Protein 4E2U (pdb70)

Structure (mmCIF, N/CA/C/O backbone):
data_4E2U
#
_entry.id   4E2U
#
_cell.length_a   46.930
_cell.length_b   63.649
_cell.length_c   66.552
_cell.angle_alpha   90.00
_cell.angle_beta   90.00
_cell.angle_gamma   90.00
#
_symmetry.space_group_name_H-M   'P 21 21 21'
#
loop_
_entity.id
_entity.type
_entity.pdbx_description
1 polymer 'Pho radA intein'
2 water water
#
loop_
_atom_site.group_PDB
_atom_site.id
_atom_site.type_symbol
_atom_site.label_atom_id
_atom_site.label_alt_id
_atom_site.label_comp_id
_atom_site.label_asym_id
_atom_site.label_entity_id
_atom_site.label_seq_id
_atom_site.pdbx_PDB_ins_code
_atom_site.Cartn_x
_atom_site.Cartn_y
_atom_site.Cartn_z
_atom_site.occupancy
_atom_site.B_iso_or_equiv
_atom_site.auth_seq_id
_atom_site.auth_comp_id
_atom_site.auth_asym_id
_atom_site.auth_atom_id
_atom_site.pdbx_PDB_model_num
ATOM 1 N N . SER A 1 1 ? 17.605 -0.581 3.798 1.00 38.32 -4 SER A N 1
ATOM 2 C CA . SER A 1 1 ? 16.826 0.627 4.056 1.00 33.21 -4 SER A CA 1
ATOM 3 C C . SER A 1 1 ? 15.676 0.746 3.053 1.00 28.18 -4 SER A C 1
ATOM 4 O O . SER A 1 1 ? 15.677 0.102 2.002 1.00 28.35 -4 SER A O 1
ATOM 7 N N . GLN A 1 2 ? 14.679 1.552 3.396 1.00 23.00 -3 GLN A N 1
ATOM 8 C CA . GLN A 1 2 ? 13.515 1.728 2.539 1.00 22.66 -3 GLN A CA 1
ATOM 9 C C . GLN A 1 2 ? 13.158 3.191 2.516 1.00 17.08 -3 GLN A C 1
ATOM 10 O O . GLN A 1 2 ? 13.414 3.903 3.489 1.00 18.62 -3 GLN A O 1
ATOM 16 N N . HIS A 1 3 ? 12.591 3.642 1.399 1.00 13.85 -2 HIS A N 1
ATOM 17 C CA . HIS A 1 3 ? 12.126 5.020 1.304 1.00 13.01 -2 HIS A CA 1
ATOM 18 C C . HIS A 1 3 ? 10.604 5.128 1.210 1.00 13.63 -2 HIS A C 1
ATOM 19 O O . HIS A 1 3 ? 10.061 6.230 1.069 1.00 16.49 -2 HIS A O 1
ATOM 26 N N . MET A 1 4 ? 9.923 3.999 1.282 1.00 17.33 -1 MET A N 1
ATOM 27 C CA . MET A 1 4 ? 8.463 4.005 1.260 1.00 15.88 -1 MET A CA 1
ATOM 28 C C . MET A 1 4 ? 7.908 3.438 2.572 1.00 14.28 -1 MET A C 1
ATOM 29 O O . MET A 1 4 ? 8.511 2.550 3.207 1.00 15.86 -1 MET A O 1
ATOM 34 N N . ALA A 1 5 ? 6.771 3.996 2.993 1.00 11.31 1 ALA A N 1
ATOM 35 C CA . ALA A 1 5 ? 6.207 3.637 4.275 1.00 10.26 1 ALA A CA 1
ATOM 36 C C . ALA A 1 5 ? 4.701 3.494 4.335 1.00 11.13 1 ALA A C 1
ATOM 37 O O . ALA A 1 5 ? 4.240 2.630 5.064 1.00 11.52 1 ALA A O 1
ATOM 39 N N . PHE A 1 6 ? 3.948 4.310 3.592 1.00 9.37 2 PHE A N 1
ATOM 40 C CA . PHE A 1 6 ? 2.496 4.489 3.830 1.00 7.70 2 PHE A CA 1
ATOM 41 C C . PHE A 1 6 ? 1.622 3.939 2.732 1.00 8.26 2 PHE A C 1
ATOM 42 O O . PHE A 1 6 ? 1.927 4.104 1.545 1.00 10.13 2 PHE A O 1
ATOM 50 N N . ALA A 1 7 ? 0.494 3.343 3.117 1.00 8.55 3 ALA A N 1
ATOM 51 C CA . ALA A 1 7 ? -0.483 2.888 2.116 1.00 8.52 3 ALA A CA 1
ATOM 52 C C . ALA A 1 7 ? -0.988 4.089 1.324 1.00 9.80 3 ALA A C 1
ATOM 53 O O . ALA A 1 7 ? -0.956 5.222 1.805 1.00 9.78 3 ALA A O 1
ATOM 55 N N . ARG A 1 8 ? -1.458 3.808 0.116 1.00 9.51 4 ARG A N 1
ATOM 56 C CA . ARG A 1 8 ? -1.815 4.841 -0.858 1.00 10.75 4 ARG A CA 1
ATOM 57 C C . ARG A 1 8 ? -2.960 5.724 -0.385 1.00 9.62 4 ARG A C 1
ATOM 58 O O . ARG A 1 8 ? -3.068 6.886 -0.853 1.00 10.94 4 ARG A O 1
ATOM 66 N N . ASP A 1 9 ? -3.805 5.228 0.521 1.00 10.16 5 ASP A N 1
ATOM 67 C CA . ASP A 1 9 ? -4.926 6.027 1.042 1.00 12.88 5 ASP A CA 1
ATOM 68 C C . ASP A 1 9 ? -4.621 6.806 2.323 1.00 16.50 5 ASP A C 1
ATOM 69 O O . ASP A 1 9 ? -5.542 7.285 2.991 1.00 15.94 5 ASP A O 1
ATOM 74 N N . THR A 1 10 ? -3.344 6.901 2.686 1.00 11.09 6 THR A N 1
ATOM 75 C CA . THR A 1 10 ? -2.968 7.722 3.843 1.00 9.27 6 THR A CA 1
ATOM 76 C C . THR A 1 10 ? -3.186 9.211 3.532 1.00 9.18 6 THR A C 1
ATOM 77 O O . THR A 1 10 ? -2.616 9.717 2.580 1.00 11.23 6 THR A O 1
ATOM 81 N N . GLU A 1 11 ? -4.013 9.884 4.335 1.00 9.14 7 GLU A N 1
ATOM 82 C CA . GLU A 1 11 ? -4.298 11.303 4.091 1.00 9.61 7 GLU A CA 1
ATOM 83 C C . GLU A 1 11 ? -3.154 12.168 4.577 1.00 15.02 7 GLU A C 1
ATOM 84 O O . GLU A 1 11 ? -2.557 11.923 5.635 1.00 13.56 7 GLU A O 1
ATOM 90 N N . VAL A 1 12 ? -2.834 13.201 3.788 1.00 11.19 8 VAL A N 1
ATOM 91 C CA . VAL A 1 12 ? -1.803 14.135 4.175 1.00 11.48 8 VAL A CA 1
ATOM 92 C C . VAL A 1 12 ? -2.340 15.554 4.164 1.00 12.21 8 VAL A C 1
ATOM 93 O O . VAL A 1 12 ? -3.351 15.848 3.534 1.00 12.07 8 VAL A O 1
ATOM 97 N N . TYR A 1 13 ? -1.636 16.424 4.883 1.00 13.01 9 TYR A N 1
ATOM 98 C CA . TYR A 1 13 ? -1.880 17.857 4.851 1.00 10.61 9 TYR A CA 1
ATOM 99 C C . TYR A 1 13 ? -0.596 18.520 4.416 1.00 9.03 9 TYR A C 1
ATOM 100 O O . TYR A 1 13 ? 0.471 18.180 4.916 1.00 11.22 9 TYR A O 1
ATOM 109 N N . TYR A 1 14 ? -0.683 19.487 3.510 1.00 9.64 10 TYR A N 1
ATOM 110 C CA . TYR A 1 14 ? 0.500 20.239 3.134 1.00 11.08 10 TYR A CA 1
ATOM 111 C C . TYR A 1 14 ? 0.070 21.579 2.605 1.00 13.39 10 TYR A C 1
ATOM 112 O O . TYR A 1 14 ? -1.124 21.818 2.411 1.00 12.32 10 TYR A O 1
ATOM 121 N N . GLU A 1 15 ? 1.050 22.454 2.406 1.00 11.88 11 GLU A N 1
ATOM 122 C CA . GLU A 1 15 ? 0.806 23.777 1.806 1.00 11.09 11 GLU A CA 1
ATOM 123 C C . GLU A 1 15 ? 1.703 23.933 0.592 1.00 16.95 11 GLU A C 1
ATOM 124 O O . GLU A 1 15 ? 2.879 23.584 0.636 1.00 16.63 11 GLU A O 1
ATOM 130 N N . ASN A 1 16 ? 1.134 24.438 -0.508 1.00 18.66 12 ASN A N 1
ATOM 131 C CA . ASN A 1 16 ? 1.933 24.675 -1.700 1.00 16.13 12 ASN A CA 1
ATOM 132 C C . ASN A 1 16 ? 1.986 26.147 -1.953 1.00 22.56 12 ASN A C 1
ATOM 133 O O . ASN A 1 16 ? 0.969 26.765 -2.243 1.00 24.94 12 ASN A O 1
ATOM 138 N N . ASP A 1 17 ? 3.191 26.687 -1.845 1.00 30.43 13 ASP A N 1
ATOM 139 C CA . ASP A 1 17 ? 3.361 28.106 -1.613 1.00 42.43 13 ASP A CA 1
ATOM 140 C C . ASP A 1 17 ? 2.595 28.408 -0.320 1.00 45.57 13 ASP A C 1
ATOM 141 O O . ASP A 1 17 ? 3.030 28.024 0.769 1.00 50.00 13 ASP A O 1
ATOM 146 N N . THR A 1 18 ? 1.439 29.052 -0.436 1.00 39.27 14 THR A N 1
ATOM 147 C CA . THR A 1 18 ? 0.681 29.451 0.745 1.00 34.13 14 THR A CA 1
ATOM 148 C C . THR A 1 18 ? -0.641 28.708 0.873 1.00 31.07 14 THR A C 1
ATOM 149 O O . THR A 1 18 ? -1.350 28.861 1.872 1.00 32.18 14 THR A O 1
ATOM 153 N N . VAL A 1 19 ? -0.956 27.887 -0.129 1.00 22.00 15 VAL A N 1
ATOM 154 C CA . VAL A 1 19 ? -2.291 27.326 -0.270 1.00 16.05 15 VAL A CA 1
ATOM 155 C C . VAL A 1 19 ? -2.354 25.945 0.393 1.00 15.14 15 VAL A C 1
ATOM 156 O O . VAL A 1 19 ? -1.609 25.065 0.010 1.00 18.22 15 VAL A O 1
ATOM 160 N N . PRO A 1 20 ? -3.239 25.773 1.389 1.00 14.75 16 PRO A N 1
ATOM 161 C CA . PRO A 1 20 ? -3.328 24.463 2.059 1.00 13.43 16 PRO A CA 1
ATOM 162 C C . PRO A 1 20 ? -4.094 23.429 1.245 1.00 13.77 16 PRO A C 1
ATOM 163 O O . PRO A 1 20 ? -5.025 23.797 0.520 1.00 14.13 16 PRO A O 1
ATOM 167 N N . HIS A 1 21 ? -3.745 22.141 1.417 1.00 11.46 17 HIS A N 1
ATOM 168 C CA . HIS A 1 21 ? -4.383 21.033 0.721 1.00 12.33 17 HIS A CA 1
ATOM 169 C C . HIS A 1 21 ? -4.453 19.839 1.650 1.00 11.30 17 HIS A C 1
ATOM 170 O O . HIS A 1 21 ? -3.564 19.651 2.488 1.00 12.89 17 HIS A O 1
ATOM 177 N N . MET A 1 22 ? -5.527 19.064 1.516 1.00 11.54 18 MET A N 1
ATOM 178 C CA . MET A 1 22 ? -5.623 17.742 2.144 1.00 10.04 18 MET A CA 1
ATOM 179 C C . MET A 1 22 ? -6.101 16.752 1.109 1.00 13.24 18 MET A C 1
ATOM 180 O O . MET A 1 22 ? -7.121 16.964 0.442 1.00 12.55 18 MET A O 1
ATOM 185 N N . GLU A 1 23 ? -5.398 15.627 1.005 1.00 10.28 19 GLU A N 1
ATOM 186 C CA . GLU A 1 23 ? -5.769 14.605 0.021 1.00 9.25 19 GLU A CA 1
ATOM 187 C C . GLU A 1 23 ? -4.968 13.377 0.381 1.00 8.70 19 GLU A C 1
ATOM 188 O O . GLU A 1 23 ? -4.141 13.424 1.280 1.00 10.79 19 GLU A O 1
ATOM 194 N N . SER A 1 24 ? -5.150 12.288 -0.336 1.00 10.28 20 SER A N 1
ATOM 195 C CA . SER A 1 24 ? -4.354 11.106 -0.013 1.00 10.26 20 SER A CA 1
ATOM 196 C C . SER A 1 24 ? -2.962 11.212 -0.600 1.00 11.03 20 SER A C 1
ATOM 197 O O . SER A 1 24 ? -2.702 11.970 -1.526 1.00 10.77 20 SER A O 1
ATOM 200 N N . ILE A 1 25 ? -2.055 10.386 -0.094 1.00 11.00 21 ILE A N 1
ATOM 201 C CA . ILE A 1 25 ? -0.690 10.508 -0.562 1.00 10.93 21 ILE A CA 1
ATOM 202 C C . ILE A 1 25 ? -0.584 10.078 -2.025 1.00 10.74 21 ILE A C 1
ATOM 203 O O . ILE A 1 25 ? 0.224 10.626 -2.748 1.00 10.07 21 ILE A O 1
ATOM 208 N N . GLU A 1 26 ? -1.420 9.139 -2.495 1.00 11.72 22 GLU A N 1
ATOM 209 C CA . GLU A 1 26 ? -1.387 8.751 -3.920 1.00 11.23 22 GLU A CA 1
ATOM 210 C C . GLU A 1 26 ? -1.942 9.882 -4.786 1.00 13.88 22 GLU A C 1
ATOM 211 O O . GLU A 1 26 ? -1.435 10.116 -5.879 1.00 12.84 22 GLU A O 1
ATOM 217 N N . GLU A 1 27 ? -2.951 10.584 -4.280 1.00 11.95 23 GLU A N 1
ATOM 218 C CA . GLU A 1 27 ? -3.507 11.737 -5.011 1.00 11.09 23 GLU A CA 1
ATOM 219 C C . GLU A 1 27 ? -2.451 12.842 -5.129 1.00 12.50 23 GLU A C 1
ATOM 220 O O . GLU A 1 27 ? -2.266 13.460 -6.212 1.00 15.23 23 GLU A O 1
ATOM 226 N N . MET A 1 28 ? -1.741 13.101 -4.022 1.00 11.77 24 MET A N 1
ATOM 227 C CA . MET A 1 28 ? -0.629 14.054 -4.038 1.00 11.69 24 MET A CA 1
ATOM 228 C C . MET A 1 28 ? 0.462 13.680 -5.045 1.00 11.15 24 MET A C 1
ATOM 229 O O . MET A 1 28 ? 0.967 14.528 -5.784 1.00 11.31 24 MET A O 1
ATOM 234 N N . TYR A 1 29 ? 0.855 12.413 -5.050 1.00 11.89 25 TYR A N 1
ATOM 235 C CA . TYR A 1 29 ? 1.887 11.944 -5.959 1.00 11.03 25 TYR A CA 1
ATOM 236 C C . TYR A 1 29 ? 1.440 12.170 -7.397 1.00 13.36 25 TYR A C 1
ATOM 237 O O . TYR A 1 29 ? 2.217 12.651 -8.199 1.00 14.33 25 TYR A O 1
ATOM 246 N N . SER A 1 30 ? 0.192 11.800 -7.705 1.00 11.70 26 SER A N 1
ATOM 247 C CA . SER A 1 30 ? -0.309 11.925 -9.075 1.00 11.89 26 SER A CA 1
ATOM 248 C C . SER A 1 30 ? -0.292 13.393 -9.501 1.00 16.44 26 SER A C 1
ATOM 249 O O . SER A 1 30 ? 0.113 13.729 -10.621 1.00 16.75 26 SER A O 1
ATOM 252 N N . LYS A 1 31 ? -0.725 14.275 -8.601 1.00 13.69 27 LYS A N 1
ATOM 253 C CA . LYS A 1 31 ? -0.809 15.703 -8.892 1.00 12.25 27 LYS A CA 1
ATOM 254 C C . LYS A 1 31 ? 0.574 16.257 -9.236 1.00 13.85 27 LYS A C 1
ATOM 255 O O . LYS A 1 31 ? 0.756 16.959 -10.235 1.00 15.51 27 LYS A O 1
ATOM 261 N N . TYR A 1 32 ? 1.563 15.969 -8.395 1.00 13.55 28 TYR A N 1
ATOM 262 C CA . TYR A 1 32 ? 2.878 16.554 -8.622 1.00 14.12 28 TYR A CA 1
ATOM 263 C C . TYR A 1 32 ? 3.697 15.820 -9.699 1.00 14.79 28 TYR A C 1
ATOM 264 O O . TYR A 1 32 ? 4.560 16.415 -10.334 1.00 16.72 28 TYR A O 1
ATOM 273 N N . ALA A 1 33 ? 3.424 14.530 -9.917 1.00 11.27 29 ALA A N 1
ATOM 274 C CA . ALA A 1 33 ? 4.061 13.815 -11.025 1.00 13.43 29 ALA A CA 1
ATOM 275 C C . ALA A 1 33 ? 3.660 14.487 -12.337 1.00 18.98 29 ALA A C 1
ATOM 276 O O . ALA A 1 33 ? 4.495 14.669 -13.225 1.00 20.86 29 ALA A O 1
ATOM 278 N N . SER A 1 34 ? 2.387 14.869 -12.441 1.00 17.65 30 SER A N 1
ATOM 279 C CA . SER A 1 34 ? 1.907 15.524 -13.661 1.00 20.01 30 SER A CA 1
ATOM 280 C C . SER A 1 34 ? 2.587 16.867 -13.851 1.00 21.92 30 SER A C 1
ATOM 281 O O . SER A 1 34 ? 2.891 17.265 -14.980 1.00 26.42 30 SER A O 1
ATOM 285 N N . MET A 1 35 ? 2.811 17.566 -12.742 1.00 19.83 31 MET A N 1
ATOM 286 C CA . MET A 1 35 ? 3.332 18.932 -12.756 1.00 20.95 31 MET A CA 1
ATOM 287 C C . MET A 1 35 ? 4.858 18.955 -12.916 1.00 23.64 31 MET A C 1
ATOM 288 O O . MET A 1 35 ? 5.394 19.778 -13.656 1.00 26.07 31 MET A O 1
ATOM 293 N N . ASN A 1 36 ? 5.543 18.027 -12.242 1.00 21.36 32 ASN A N 1
ATOM 294 C CA . ASN A 1 36 ? 6.996 18.102 -12.087 1.00 18.29 32 ASN A CA 1
ATOM 295 C C . ASN A 1 36 ? 7.768 16.956 -12.715 1.00 19.77 32 ASN A C 1
ATOM 296 O O . ASN A 1 36 ? 8.984 17.030 -12.853 1.00 25.85 32 ASN A O 1
ATOM 301 N N . GLY A 1 37 ? 7.065 15.887 -13.060 1.00 19.16 33 GLY A N 1
ATOM 302 C CA . GLY A 1 37 ? 7.688 14.692 -13.606 1.00 19.14 33 GLY A CA 1
ATOM 303 C C . GLY A 1 37 ? 8.151 13.740 -12.513 1.00 21.74 33 GLY A C 1
ATOM 304 O O . GLY A 1 37 ? 8.084 14.068 -11.320 1.00 22.71 33 GLY A O 1
ATOM 305 N N . GLU A 1 38 ? 8.615 12.558 -12.913 1.00 20.89 34 GLU A N 1
ATOM 306 C CA . GLU A 1 38 ? 9.113 11.546 -11.975 1.00 20.05 34 GLU A CA 1
ATOM 307 C C . GLU A 1 38 ? 10.562 11.226 -12.236 1.00 18.40 34 GLU A C 1
ATOM 308 O O . GLU A 1 38 ? 10.987 11.166 -13.401 1.00 22.63 34 GLU A O 1
ATOM 314 N N . LEU A 1 39 ? 11.319 10.997 -11.168 1.00 15.19 35 LEU A N 1
ATOM 315 C CA . LEU A 1 39 ? 12.714 10.602 -11.297 1.00 13.93 35 LEU A CA 1
ATOM 316 C C . LEU A 1 39 ? 12.864 9.153 -10.812 1.00 12.93 35 LEU A C 1
ATOM 317 O O . LEU A 1 39 ? 12.339 8.791 -9.776 1.00 14.76 35 LEU A O 1
ATOM 322 N N . PRO A 1 40 ? 13.569 8.311 -11.565 1.00 12.57 36 PRO A N 1
ATOM 323 C CA . PRO A 1 40 ? 13.904 7.007 -10.992 1.00 14.54 36 PRO A CA 1
ATOM 324 C C . PRO A 1 40 ? 14.729 7.246 -9.744 1.00 18.54 36 PRO A C 1
ATOM 325 O O . PRO A 1 40 ? 15.608 8.102 -9.774 1.00 16.90 36 PRO A O 1
ATOM 329 N N . PHE A 1 41 ? 14.451 6.528 -8.661 1.00 14.12 37 PHE A N 1
ATOM 330 C CA . PHE A 1 41 ? 15.138 6.800 -7.413 1.00 14.55 37 PHE A CA 1
ATOM 331 C C . PHE A 1 41 ? 15.063 5.572 -6.524 1.00 14.59 37 PHE A C 1
ATOM 332 O O . PHE A 1 41 ? 13.988 4.997 -6.336 1.00 15.05 37 PHE A O 1
ATOM 340 N N . ASP A 1 42 ? 16.208 5.125 -6.003 1.00 14.40 38 ASP A N 1
ATOM 341 C CA . ASP A 1 42 ? 16.204 3.951 -5.146 1.00 13.04 38 ASP A CA 1
ATOM 342 C C . ASP A 1 42 ? 15.590 2.794 -5.964 1.00 19.00 38 ASP A C 1
ATOM 343 O O . ASP A 1 42 ? 16.018 2.551 -7.101 1.00 21.40 38 ASP A O 1
ATOM 348 N N .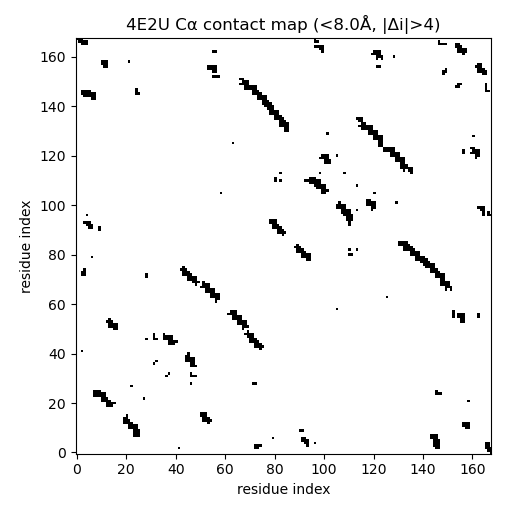 ASN A 1 43 ? 14.571 2.122 -5.433 1.00 16.78 39 ASN A N 1
ATOM 349 C CA . ASN A 1 43 ? 13.960 0.976 -6.124 1.00 17.33 39 ASN A CA 1
ATOM 350 C C . ASN A 1 43 ? 12.565 1.350 -6.608 1.00 18.03 39 ASN A C 1
ATOM 351 O O . ASN A 1 43 ? 11.698 0.498 -6.828 1.00 21.05 39 ASN A O 1
ATOM 356 N N . GLY A 1 44 ? 12.335 2.652 -6.730 1.00 13.41 40 GLY A N 1
ATOM 357 C CA . GLY A 1 44 ? 11.041 3.121 -7.185 1.00 12.49 40 GLY A CA 1
ATOM 358 C C . GLY A 1 44 ? 11.184 4.450 -7.899 1.00 11.73 40 GLY A C 1
ATOM 359 O O . GLY A 1 44 ? 12.093 4.620 -8.707 1.00 12.24 40 GLY A O 1
ATOM 360 N N . TYR A 1 45 ? 10.295 5.389 -7.587 1.00 13.15 41 TYR A N 1
ATOM 361 C CA . TYR A 1 45 ? 10.240 6.653 -8.332 1.00 11.67 41 TYR A CA 1
ATOM 362 C C . TYR A 1 45 ? 9.941 7.767 -7.353 1.00 11.04 41 TYR A C 1
ATOM 363 O O . TYR A 1 45 ? 9.262 7.557 -6.334 1.00 12.68 41 TYR A O 1
ATOM 372 N N . ALA A 1 46 ? 10.466 8.957 -7.654 1.00 9.43 42 ALA A N 1
ATOM 373 C CA . ALA A 1 46 ? 10.318 10.108 -6.762 1.00 12.53 42 ALA A CA 1
ATOM 374 C C . ALA A 1 46 ? 9.854 11.307 -7.572 1.00 12.05 42 ALA A C 1
ATOM 375 O O . ALA A 1 46 ? 10.270 11.502 -8.729 1.00 16.20 42 ALA A O 1
ATOM 377 N N . VAL A 1 47 ? 9.011 12.125 -6.959 1.00 12.28 43 VAL A N 1
ATOM 378 C CA . VAL A 1 47 ? 8.539 13.359 -7.569 1.00 11.17 43 VAL A CA 1
ATOM 379 C C . VAL A 1 47 ? 9.077 14.500 -6.721 1.00 12.05 43 VAL A C 1
ATOM 380 O O . VAL A 1 47 ? 8.705 14.620 -5.564 1.00 12.95 43 VAL A O 1
ATOM 384 N N . PRO A 1 48 ? 9.957 15.337 -7.286 1.00 12.45 44 PRO A N 1
ATOM 385 C CA . PRO A 1 48 ? 10.507 16.507 -6.573 1.00 11.16 44 PRO A CA 1
ATOM 386 C C . PRO A 1 48 ? 9.430 17.559 -6.282 1.00 13.77 44 PRO A C 1
ATOM 387 O O . PRO A 1 48 ? 8.491 17.722 -7.085 1.00 15.07 44 PRO A O 1
ATOM 391 N N . LEU A 1 49 ? 9.555 18.229 -5.135 1.00 12.81 45 LEU A N 1
ATOM 392 C CA . LEU A 1 49 ? 8.589 19.247 -4.735 1.00 12.95 45 LEU A CA 1
ATOM 393 C C . LEU A 1 49 ? 9.263 20.583 -4.572 1.00 14.21 45 LEU A C 1
ATOM 394 O O . LEU A 1 49 ? 10.340 20.685 -4.002 1.00 16.60 45 LEU A O 1
ATOM 399 N N . ASP A 1 50 ? 8.594 21.599 -5.082 1.00 15.19 46 ASP A N 1
ATOM 400 C CA . ASP A 1 50 ? 9.053 22.977 -4.939 1.00 17.84 46 ASP A CA 1
ATOM 401 C C . ASP A 1 50 ? 8.062 23.746 -4.078 1.00 14.87 46 ASP A C 1
ATOM 402 O O . ASP A 1 50 ? 6.852 23.731 -4.329 1.00 18.18 46 ASP A O 1
ATOM 407 N N . ASN A 1 51 ? 8.571 24.399 -3.039 1.00 18.45 47 ASN A N 1
ATOM 408 C CA . ASN A 1 51 ? 7.737 25.227 -2.197 1.00 17.34 47 ASN A CA 1
ATOM 409 C C . ASN A 1 51 ? 6.567 24.529 -1.544 1.00 16.28 47 ASN A C 1
ATOM 410 O O . ASN A 1 51 ? 5.484 25.100 -1.430 1.00 16.99 47 ASN A O 1
ATOM 415 N N . VAL A 1 52 ? 6.781 23.283 -1.116 1.00 11.55 48 VAL A N 1
ATOM 416 C CA . VAL A 1 52 ? 5.744 22.544 -0.402 1.00 11.60 48 VAL A CA 1
ATOM 417 C C . VAL A 1 52 ? 6.174 22.391 1.031 1.00 12.12 48 VAL A C 1
ATOM 418 O O . VAL A 1 52 ? 7.323 22.045 1.299 1.00 12.28 48 VAL A O 1
ATOM 422 N N . PHE A 1 53 ? 5.247 22.671 1.954 1.00 12.23 49 PHE A N 1
ATOM 423 C CA . PHE A 1 53 ? 5.568 22.635 3.377 1.00 11.01 49 PHE A CA 1
ATOM 424 C C . PHE A 1 53 ? 4.567 21.801 4.136 1.00 9.11 49 PHE A C 1
ATOM 425 O O . PHE A 1 53 ? 3.441 21.578 3.671 1.00 11.92 49 PHE A O 1
ATOM 433 N N . VAL A 1 54 ? 4.988 21.303 5.297 1.00 9.25 50 VAL A N 1
ATOM 434 C CA . VAL A 1 54 ? 4.105 20.539 6.179 1.00 8.00 50 VAL A CA 1
ATOM 435 C C . VAL A 1 54 ? 4.255 21.068 7.606 1.00 9.49 50 VAL A C 1
ATOM 436 O O . VAL A 1 54 ? 5.139 21.886 7.887 1.00 9.87 50 VAL A O 1
ATOM 440 N N . TYR A 1 55 ? 3.376 20.606 8.512 1.00 8.74 51 TYR A N 1
ATOM 441 C CA . TYR A 1 55 ? 3.624 20.840 9.927 1.00 9.93 51 TYR A CA 1
ATOM 442 C C . TYR A 1 55 ? 4.294 19.620 10.521 1.00 8.99 51 TYR A C 1
ATOM 443 O O . TYR A 1 55 ? 4.078 18.500 10.048 1.00 9.37 51 TYR A O 1
ATOM 452 N N . THR A 1 56 ? 5.148 19.864 11.502 1.00 9.32 52 THR A N 1
ATOM 453 C CA . THR A 1 56 ? 5.960 18.810 12.079 1.00 7.73 52 THR A CA 1
ATOM 454 C C . THR A 1 56 ? 6.054 18.982 13.586 1.00 12.18 52 THR A C 1
ATOM 455 O O . THR A 1 56 ? 5.980 20.100 14.093 1.00 9.88 52 THR A O 1
ATOM 459 N N . LEU A 1 57 ? 6.218 17.873 14.298 1.00 8.59 53 LEU A N 1
ATOM 460 C CA . LEU A 1 57 ? 6.326 17.869 15.761 1.00 9.83 53 LEU A CA 1
ATOM 461 C C . LEU A 1 57 ? 7.737 17.609 16.227 1.00 11.27 53 LEU A C 1
ATOM 462 O O . LEU A 1 57 ? 8.378 16.645 15.799 1.00 12.03 53 LEU A O 1
ATOM 467 N N . ASP A 1 58 ? 8.238 18.467 17.115 1.00 10.02 54 ASP A N 1
ATOM 468 C CA . ASP A 1 58 ? 9.459 18.175 17.865 1.00 13.28 54 ASP A CA 1
ATOM 469 C C . ASP A 1 58 ? 9.037 17.409 19.106 1.00 15.39 54 ASP A C 1
ATOM 470 O O . ASP A 1 58 ? 8.385 17.967 19.985 1.00 17.08 54 ASP A O 1
ATOM 475 N N . ILE A 1 59 ? 9.360 16.111 19.183 1.00 14.64 55 ILE A N 1
ATOM 476 C CA . ILE A 1 59 ? 8.789 15.302 20.265 1.00 16.00 55 ILE A CA 1
ATOM 477 C C . ILE A 1 59 ? 9.384 15.627 21.626 1.00 19.72 55 ILE A C 1
ATOM 478 O O . ILE A 1 59 ? 8.799 15.282 22.640 1.00 21.38 55 ILE A O 1
ATOM 483 N N . ALA A 1 60 ? 10.529 16.303 21.647 1.00 16.93 56 ALA A N 1
ATOM 484 C CA . ALA A 1 60 ? 11.192 16.599 22.916 1.00 19.95 56 ALA A CA 1
ATOM 485 C C . ALA A 1 60 ? 10.573 17.819 23.579 1.00 24.07 56 ALA A C 1
ATOM 486 O O . ALA A 1 60 ? 10.400 17.868 24.799 1.00 22.78 56 ALA A O 1
ATOM 488 N N . SER A 1 61 ? 10.231 18.801 22.758 1.00 20.04 57 SER A N 1
ATOM 489 C CA . SER A 1 61 ? 9.745 20.086 23.277 1.00 18.45 57 SER A CA 1
ATOM 490 C C . SER A 1 61 ? 8.237 20.202 23.135 1.00 17.13 57 SER A C 1
ATOM 491 O O . SER A 1 61 ? 7.592 20.970 23.849 1.00 20.68 57 SER A O 1
ATOM 494 N N . GLY A 1 62 ? 7.667 19.450 22.199 1.00 15.02 58 GLY A N 1
ATOM 495 C CA . GLY A 1 62 ? 6.244 19.550 21.922 1.00 14.27 58 GLY A CA 1
ATOM 496 C C . GLY A 1 62 ? 5.909 20.668 20.942 1.00 12.58 58 GLY A C 1
ATOM 497 O O . GLY A 1 62 ? 4.747 20.854 20.588 1.00 13.85 58 GLY A O 1
ATOM 498 N N . GLU A 1 63 ? 6.940 21.359 20.470 1.00 13.08 59 GLU A N 1
ATOM 499 C CA . GLU A 1 63 ? 6.766 22.444 19.488 1.00 12.38 59 GLU A CA 1
ATOM 500 C C . GLU A 1 63 ? 6.292 21.935 18.149 1.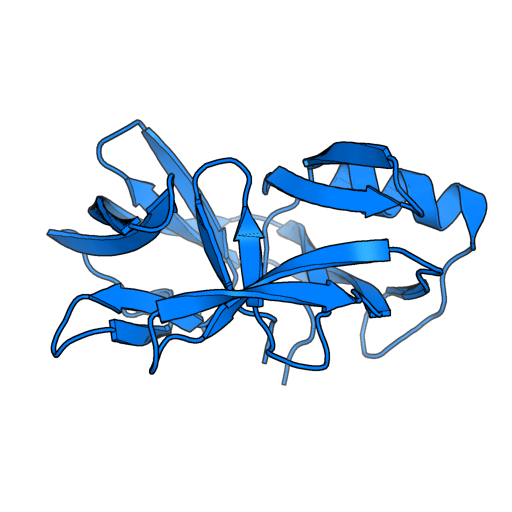00 17.19 59 GLU A C 1
ATOM 501 O O . GLU A 1 63 ? 6.856 20.976 17.595 1.00 13.65 59 GLU A O 1
ATOM 507 N N . ILE A 1 64 ? 5.262 22.589 17.622 1.00 11.24 60 ILE A N 1
ATOM 508 C CA . ILE A 1 64 ? 4.804 22.327 16.264 1.00 9.86 60 ILE A CA 1
ATOM 509 C C . ILE A 1 64 ? 5.395 23.412 15.385 1.00 10.97 60 ILE A C 1
ATOM 510 O O . ILE A 1 64 ? 5.238 24.616 15.665 1.00 12.20 60 ILE A O 1
ATOM 515 N N . LYS A 1 65 ? 6.064 23.015 14.313 1.00 10.01 61 LYS A N 1
ATOM 516 C CA . LYS A 1 65 ? 6.711 23.967 13.406 1.00 10.37 61 LYS A CA 1
ATOM 517 C C . LYS A 1 65 ? 6.345 23.671 11.978 1.00 9.38 61 LYS A C 1
ATOM 518 O O . LYS A 1 65 ? 5.719 22.654 11.685 1.00 10.31 61 LYS A O 1
ATOM 524 N N . LYS A 1 66 ? 6.759 24.554 11.079 1.00 12.20 62 LYS A N 1
ATOM 525 C CA . LYS A 1 66 ? 6.528 24.378 9.646 1.00 10.01 62 LYS A CA 1
ATOM 526 C C . LYS A 1 66 ? 7.853 24.113 8.969 1.00 9.37 62 LYS A C 1
ATOM 527 O O . LYS A 1 66 ? 8.850 24.771 9.268 1.00 12.97 62 LYS A O 1
ATOM 533 N N . THR A 1 67 ? 7.897 23.080 8.111 1.00 9.29 63 THR A N 1
ATOM 534 C CA . THR A 1 67 ? 9.154 22.728 7.475 1.00 9.26 63 THR A CA 1
ATOM 535 C C . THR A 1 67 ? 8.894 22.164 6.076 1.00 10.65 63 THR A C 1
ATOM 536 O O . THR A 1 67 ? 7.758 21.810 5.754 1.00 11.48 63 THR A O 1
ATOM 540 N N . ARG A 1 68 ? 9.898 22.170 5.197 1.00 11.67 64 ARG A N 1
ATOM 541 C CA . ARG A 1 68 ? 9.581 21.802 3.818 1.00 10.69 64 ARG A CA 1
ATOM 542 C C . ARG A 1 68 ? 9.547 20.299 3.599 1.00 12.99 64 ARG A C 1
ATOM 543 O O . ARG A 1 68 ? 10.160 19.539 4.341 1.00 13.61 64 ARG A O 1
ATOM 551 N N . ALA A 1 69 ? 8.795 19.893 2.578 1.00 10.22 65 ALA A N 1
ATOM 552 C CA . ALA A 1 69 ? 8.865 18.527 2.066 1.00 8.48 65 ALA A CA 1
ATOM 553 C C . ALA A 1 69 ? 9.714 18.559 0.797 1.00 12.32 65 ALA A C 1
ATOM 554 O O . ALA A 1 69 ? 9.532 19.433 -0.067 1.00 15.79 65 ALA A O 1
ATOM 556 N N . SER A 1 70 ? 10.596 17.561 0.661 1.00 10.69 66 SER A N 1
ATOM 557 C CA . SER A 1 70 ? 11.543 17.571 -0.477 1.00 11.39 66 SER A CA 1
ATOM 558 C C . SER A 1 70 ? 11.034 16.814 -1.704 1.00 11.60 66 SER A C 1
ATOM 559 O O . SER A 1 70 ? 11.192 17.271 -2.843 1.00 12.50 66 SER A O 1
ATOM 562 N N . TYR A 1 71 ? 10.417 15.664 -1.481 1.00 9.73 67 TYR A N 1
ATOM 563 C CA . TYR A 1 71 ? 9.921 14.874 -2.594 1.00 8.36 67 TYR A CA 1
ATOM 564 C C . TYR A 1 71 ? 8.913 13.849 -2.079 1.00 11.64 67 TYR A C 1
ATOM 565 O O . TYR A 1 71 ? 8.831 13.612 -0.868 1.00 9.93 67 TYR A O 1
ATOM 574 N N . ILE A 1 72 ? 8.150 13.275 -3.006 1.00 10.03 68 ILE A N 1
ATOM 575 C CA . ILE A 1 72 ? 7.251 12.169 -2.696 1.00 10.99 68 ILE A CA 1
ATOM 576 C C . ILE A 1 72 ? 7.827 10.937 -3.370 1.00 13.03 68 ILE A C 1
ATOM 577 O O . ILE A 1 72 ? 8.242 11.002 -4.517 1.00 12.56 68 ILE A O 1
ATOM 582 N N . TYR A 1 73 ? 7.869 9.825 -2.648 1.00 8.88 69 TYR A N 1
ATOM 583 C CA . TYR A 1 73 ? 8.447 8.594 -3.173 1.00 10.55 69 TYR A CA 1
ATOM 584 C C . TYR A 1 73 ? 7.391 7.511 -3.241 1.00 9.81 69 TYR A C 1
ATOM 585 O O . TYR A 1 73 ? 6.479 7.478 -2.412 1.00 9.50 69 TYR A O 1
ATOM 594 N N . ARG A 1 74 ? 7.508 6.620 -4.223 1.00 9.97 70 ARG A N 1
ATOM 595 C CA . ARG A 1 74 ? 6.722 5.386 -4.177 1.00 8.29 70 ARG A CA 1
ATOM 596 C C . ARG A 1 74 ? 7.446 4.148 -4.706 1.00 9.52 70 ARG A C 1
ATOM 597 O O . ARG A 1 74 ? 8.348 4.239 -5.558 1.00 11.72 70 ARG A O 1
ATOM 605 N N . GLU A 1 75 ? 7.024 3.003 -4.177 1.00 10.09 71 GLU A N 1
ATOM 606 C CA . GLU A 1 75 ? 7.560 1.694 -4.577 1.00 10.71 71 GLU A CA 1
ATOM 607 C C . GLU A 1 75 ? 6.521 0.666 -4.182 1.00 12.42 71 GLU A C 1
ATOM 608 O O . GLU A 1 75 ? 5.817 0.847 -3.203 1.00 12.32 71 GLU A O 1
ATOM 614 N N . LYS A 1 76 ? 6.400 -0.430 -4.930 1.00 11.81 72 LYS A N 1
ATOM 615 C CA . LYS A 1 76 ? 5.415 -1.438 -4.545 1.00 14.05 72 LYS A CA 1
ATOM 616 C C . LYS A 1 76 ? 5.903 -2.377 -3.441 1.00 13.78 72 LYS A C 1
ATOM 617 O O . LYS A 1 76 ? 7.105 -2.701 -3.374 1.00 15.44 72 LYS A O 1
ATOM 623 N N . VAL A 1 77 ? 4.969 -2.762 -2.559 1.00 11.24 73 VAL A N 1
ATOM 624 C CA . VAL A 1 77 ? 5.258 -3.639 -1.417 1.00 14.22 73 VAL A CA 1
ATOM 625 C C . VAL A 1 77 ? 4.149 -4.682 -1.322 1.00 13.52 73 VAL A C 1
ATOM 626 O O . VAL A 1 77 ? 2.985 -4.369 -1.581 1.00 14.45 73 VAL A O 1
ATOM 630 N N . GLU A 1 78 ? 4.511 -5.925 -0.963 1.00 14.20 74 GLU A N 1
ATOM 631 C CA . GLU A 1 78 ? 3.517 -6.963 -0.760 1.00 13.86 74 GLU A CA 1
ATOM 632 C C . GLU A 1 78 ? 2.677 -6.797 0.519 1.00 13.86 74 GLU A C 1
ATOM 633 O O . GLU A 1 78 ? 1.457 -6.710 0.454 1.00 18.10 74 GLU A O 1
ATOM 639 N N . LYS A 1 79 ? 3.343 -6.734 1.662 1.00 14.18 75 LYS A N 1
ATOM 640 C CA . LYS A 1 79 ? 2.673 -6.806 2.962 1.00 14.94 75 LYS A CA 1
ATOM 641 C C . LYS A 1 79 ? 2.808 -5.516 3.768 1.00 13.36 75 LYS A C 1
ATOM 642 O O . LYS A 1 79 ? 3.902 -4.943 3.874 1.00 14.28 75 LYS A O 1
ATOM 648 N N . LEU A 1 80 ? 1.711 -5.116 4.404 1.00 11.28 76 LEU A N 1
ATOM 649 C CA . LEU A 1 80 ? 1.743 -3.964 5.316 1.00 10.59 76 LEU A CA 1
ATOM 650 C C . LEU A 1 80 ? 1.196 -4.389 6.665 1.00 11.59 76 LEU A C 1
ATOM 651 O O . LEU A 1 80 ? 0.500 -5.395 6.759 1.00 13.22 76 LEU A O 1
ATOM 656 N N . ILE A 1 81 ? 1.500 -3.624 7.710 1.00 9.22 77 ILE A N 1
ATOM 657 C CA . ILE A 1 81 ? 0.817 -3.759 9.003 1.00 8.60 77 ILE A CA 1
ATOM 658 C C . ILE A 1 81 ? -0.365 -2.793 9.037 1.00 9.39 77 ILE A C 1
ATOM 659 O O . ILE A 1 81 ? -0.224 -1.608 8.638 1.00 9.91 77 ILE A O 1
ATOM 664 N N . GLU A 1 82 ? -1.528 -3.271 9.458 1.00 8.56 78 GLU A N 1
ATOM 665 C CA . GLU A 1 82 ? -2.706 -2.430 9.667 1.00 13.15 78 GLU A CA 1
ATOM 666 C C . GLU A 1 82 ? -2.907 -2.262 11.157 1.00 10.66 78 GLU A C 1
ATOM 667 O O . GLU A 1 82 ? -3.160 -3.263 11.874 1.00 10.92 78 GLU A O 1
ATOM 673 N N . ILE A 1 83 ? -2.746 -1.024 11.637 1.00 9.09 79 ILE A N 1
ATOM 674 C CA . ILE A 1 83 ? -3.029 -0.648 13.020 1.00 8.54 79 ILE A CA 1
ATOM 675 C C . ILE A 1 83 ? -4.408 0.037 13.037 1.00 9.15 79 ILE A C 1
ATOM 676 O O . ILE A 1 83 ? -4.597 1.136 12.459 1.00 10.84 79 ILE A O 1
ATOM 681 N N . LYS A 1 84 ? -5.394 -0.616 13.657 1.00 11.45 80 LYS A N 1
ATOM 682 C CA . LYS A 1 84 ? -6.748 -0.065 13.667 1.00 12.85 80 LYS A CA 1
ATOM 683 C C . LYS A 1 84 ? -6.983 0.599 15.011 1.00 15.87 80 LYS A C 1
ATOM 684 O O . LYS A 1 84 ? -6.626 0.046 16.058 1.00 15.04 80 LYS A O 1
ATOM 690 N N . LEU A 1 85 ? -7.540 1.804 14.983 1.00 13.78 81 LEU A N 1
ATOM 691 C CA . LEU A 1 85 ? -7.839 2.540 16.203 1.00 15.27 81 LEU A CA 1
ATOM 692 C C . LEU A 1 85 ? -9.310 2.331 16.576 1.00 22.54 81 LEU A C 1
ATOM 693 O O . LEU A 1 85 ? -10.131 1.919 15.747 1.00 26.12 81 LEU A O 1
ATOM 698 N N . SER A 1 86 ? -9.626 2.542 17.848 1.00 27.21 82 SER A N 1
ATOM 699 C CA . SER A 1 86 ? -10.972 2.270 18.334 1.00 33.20 82 SER A CA 1
ATOM 700 C C . SER A 1 86 ? -12.007 3.056 17.520 1.00 45.69 82 SER A C 1
ATOM 701 O O . SER A 1 86 ? -13.169 2.652 17.411 1.00 47.59 82 SER A O 1
ATOM 705 N N . SER A 1 87 ? -11.558 4.157 16.919 1.00 45.00 83 SER A N 1
ATOM 706 C CA . SER A 1 87 ? -12.400 4.973 16.042 1.00 48.34 83 SER A CA 1
ATOM 707 C C . SER A 1 87 ? -12.833 4.268 14.742 1.00 47.02 83 SER A C 1
ATOM 708 O O . SER A 1 87 ? -13.864 4.613 14.164 1.00 46.14 83 SER A O 1
ATOM 711 N N . GLY A 1 88 ? -12.054 3.285 14.287 1.00 42.03 84 GLY A N 1
ATOM 712 C CA . GLY A 1 88 ? -12.310 2.616 13.014 1.00 33.74 84 GLY A CA 1
ATOM 713 C C . GLY A 1 88 ? -11.284 3.040 11.964 1.00 29.74 84 GLY A C 1
ATOM 714 O O . GLY A 1 88 ? -11.057 2.373 10.949 1.00 33.40 84 GLY A O 1
ATOM 715 N N . TYR A 1 89 ? -1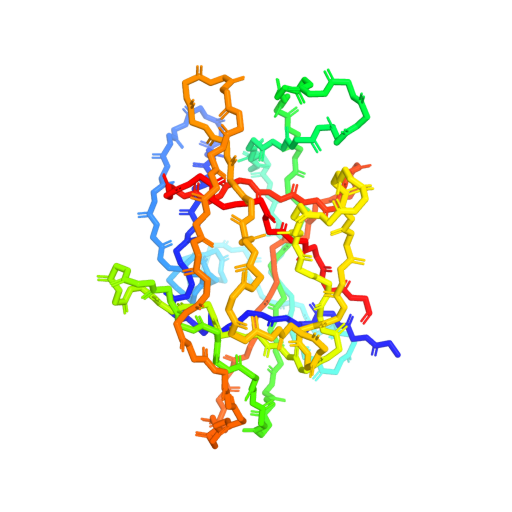0.650 4.170 12.223 1.00 20.52 85 TYR A N 1
ATOM 716 C CA . TYR A 1 89 ? -9.505 4.614 11.422 1.00 16.94 85 TYR A CA 1
ATOM 717 C C . TYR A 1 89 ? -8.393 3.574 11.430 1.00 21.72 85 TYR A C 1
ATOM 718 O O . TYR A 1 89 ? -8.159 2.916 12.454 1.00 19.41 85 TYR A O 1
ATOM 727 N N . SER A 1 90 ? -7.700 3.424 10.303 1.00 16.11 86 SER A N 1
ATOM 728 C CA . SER A 1 90 ? -6.535 2.523 10.277 1.00 15.78 86 SER A CA 1
ATOM 729 C C . SER A 1 90 ? -5.305 3.181 9.673 1.00 18.98 86 SER A C 1
ATOM 730 O O . SER A 1 90 ? -5.400 3.890 8.672 1.00 18.86 86 SER A O 1
ATOM 733 N N . LEU A 1 91 ? -4.155 2.936 10.296 1.00 12.20 87 LEU A N 1
ATOM 734 C CA . LEU A 1 91 ? -2.870 3.344 9.760 1.00 9.51 87 LEU A CA 1
ATOM 735 C C . LEU A 1 91 ? -2.278 2.093 9.143 1.00 11.87 87 LEU A C 1
ATOM 736 O O . LEU A 1 91 ? -2.139 1.070 9.816 1.00 12.02 87 LEU A O 1
ATOM 741 N N . LYS A 1 92 ? -1.930 2.165 7.865 1.00 8.09 88 LYS A N 1
ATOM 742 C CA . LYS A 1 92 ? -1.381 1.016 7.150 1.00 8.00 88 LYS A CA 1
ATOM 743 C C . LYS A 1 92 ? 0.018 1.387 6.682 1.00 9.75 88 LYS A C 1
ATOM 744 O O . LYS A 1 92 ? 0.202 2.287 5.833 1.00 11.12 88 LYS A O 1
ATOM 750 N N . VAL A 1 93 ? 1.009 0.716 7.269 1.00 10.51 89 VAL A N 1
ATOM 751 C CA . VAL A 1 93 ? 2.413 1.080 7.031 1.00 7.87 89 VAL A CA 1
ATOM 752 C C . VAL A 1 93 ? 3.280 -0.158 6.923 1.00 9.77 89 VAL A C 1
ATOM 753 O O . VAL A 1 93 ? 2.854 -1.278 7.299 1.00 9.82 89 VAL A O 1
ATOM 757 N N . THR A 1 94 ? 4.500 0.006 6.434 1.00 7.23 90 THR A N 1
ATOM 758 C CA . THR A 1 94 ? 5.394 -1.171 6.320 1.00 9.41 90 THR A CA 1
ATOM 759 C C . THR A 1 94 ? 5.712 -1.715 7.724 1.00 10.22 90 THR A C 1
ATOM 760 O O . THR A 1 94 ? 5.670 -0.992 8.724 1.00 10.60 90 THR A O 1
ATOM 764 N N . PRO A 1 95 ? 6.048 -2.997 7.827 1.00 11.49 91 PRO A N 1
ATOM 765 C CA . PRO A 1 95 ? 6.165 -3.563 9.176 1.00 10.28 91 PRO A CA 1
ATOM 766 C C . PRO A 1 95 ? 7.270 -3.004 10.050 1.00 12.93 91 PRO A C 1
ATOM 767 O O . PRO A 1 95 ? 7.145 -3.081 11.262 1.00 13.84 91 PRO A O 1
ATOM 771 N N . SER A 1 96 ? 8.341 -2.461 9.477 1.00 11.05 92 SER A N 1
ATOM 772 C CA . SER A 1 96 ? 9.384 -1.906 10.319 1.00 11.99 92 SER A CA 1
ATOM 773 C C . SER A 1 96 ? 9.198 -0.417 10.568 1.00 13.80 92 SER A C 1
ATOM 774 O O . SER A 1 96 ? 10.020 0.186 11.261 1.00 14.44 92 SER A O 1
ATOM 777 N N . HIS A 1 97 ? 8.127 0.160 10.033 1.00 10.57 93 HIS A N 1
ATOM 778 C CA . HIS A 1 97 ? 7.961 1.610 10.075 1.00 10.34 93 HIS A CA 1
ATOM 779 C C . HIS A 1 97 ? 7.799 2.183 11.483 1.00 12.30 93 HIS A C 1
ATOM 780 O O . HIS A 1 97 ? 6.964 1.734 12.260 1.00 10.51 93 HIS A O 1
ATOM 787 N N . PRO A 1 98 ? 8.551 3.238 11.800 1.00 12.24 94 PRO A N 1
ATOM 788 C CA . PRO A 1 98 ? 8.366 3.795 13.144 1.00 10.39 94 PRO A CA 1
ATOM 789 C C . PRO A 1 98 ? 7.023 4.514 13.299 1.00 12.14 94 PRO A C 1
ATOM 790 O O . PRO A 1 98 ? 6.641 5.326 12.454 1.00 12.15 94 PRO A O 1
ATOM 794 N N . VAL A 1 99 ? 6.327 4.203 14.391 1.00 10.78 95 VAL A N 1
ATOM 795 C CA . VAL A 1 99 ? 5.015 4.762 14.716 1.00 9.91 95 VAL A CA 1
ATOM 796 C C . VAL A 1 99 ? 5.134 5.427 16.079 1.00 8.76 95 VAL A C 1
ATOM 797 O O . VAL A 1 99 ? 5.748 4.890 17.001 1.00 11.11 95 VAL A O 1
ATOM 801 N N . LEU A 1 100 ? 4.603 6.651 16.210 1.00 9.43 96 LEU A N 1
ATOM 802 C CA . LEU A 1 100 ? 4.735 7.365 17.486 1.00 9.84 96 LEU A CA 1
ATOM 803 C C . LEU A 1 100 ? 3.717 6.883 18.511 1.00 9.48 96 LEU A C 1
ATOM 804 O O . LEU A 1 100 ? 2.502 6.982 18.281 1.00 10.20 96 LEU A O 1
ATOM 809 N N . LEU A 1 101 ? 4.235 6.331 19.613 1.00 9.01 97 LEU A N 1
ATOM 810 C CA . LEU A 1 101 ? 3.396 5.824 20.703 1.00 9.43 97 LEU A CA 1
ATOM 811 C C . LEU A 1 101 ? 3.689 6.616 21.965 1.00 13.83 97 LEU A C 1
ATOM 812 O O . LEU A 1 101 ? 4.710 7.297 22.046 1.00 14.77 97 LEU A O 1
ATOM 817 N N . PHE A 1 102 ? 2.802 6.511 22.953 1.00 14.91 98 PHE A N 1
ATOM 818 C CA . PHE A 1 102 ? 3.134 6.935 24.308 1.00 14.23 98 PHE A CA 1
ATOM 819 C C . PHE A 1 102 ? 3.306 5.693 25.179 1.00 17.11 98 PHE A C 1
ATOM 820 O O . PHE A 1 102 ? 2.342 4.972 25.464 1.00 17.91 98 PHE A O 1
ATOM 828 N N . ARG A 1 103 ? 4.553 5.424 25.552 1.00 17.34 99 ARG A N 1
ATOM 829 C CA . ARG A 1 103 ? 4.863 4.324 26.450 1.00 20.71 99 ARG A CA 1
ATOM 830 C C . ARG A 1 103 ? 5.615 4.944 27.621 1.00 22.10 99 ARG A C 1
ATOM 831 O O . ARG A 1 103 ? 4.999 5.486 28.541 1.00 25.89 99 ARG A O 1
ATOM 839 N N . ASP A 1 104 ? 6.938 4.896 27.570 1.00 24.21 100 ASP A N 1
ATOM 840 C CA . ASP A 1 104 ? 7.729 5.623 28.541 1.00 34.85 100 ASP A CA 1
ATOM 841 C C . ASP A 1 104 ? 7.886 6.991 27.924 1.00 33.92 100 ASP A C 1
AT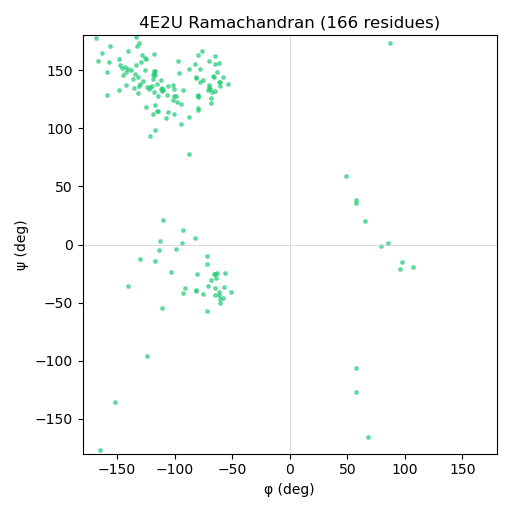OM 842 O O . ASP A 1 104 ? 8.931 7.295 27.342 1.00 33.84 100 ASP A O 1
ATOM 847 N N . GLY A 1 105 ? 6.831 7.798 28.012 1.00 22.54 101 GLY A N 1
ATOM 848 C CA . GLY A 1 105 ? 6.772 9.034 27.256 1.00 19.32 101 GLY A CA 1
ATOM 849 C C . GLY A 1 105 ? 6.654 8.742 25.767 1.00 16.33 101 GLY A C 1
ATOM 850 O O . GLY A 1 105 ? 6.367 7.601 25.372 1.00 18.80 101 GLY A O 1
ATOM 851 N N . LEU A 1 106 ? 6.885 9.768 24.943 1.00 17.33 102 LEU A N 1
ATOM 852 C CA . LEU A 1 106 ? 6.836 9.600 23.484 1.00 13.02 102 LEU A CA 1
ATOM 853 C C . LEU A 1 106 ? 7.983 8.749 22.982 1.00 19.88 102 LEU A C 1
ATOM 854 O O . LEU A 1 106 ? 9.145 9.032 23.272 1.00 20.27 102 LEU A O 1
ATOM 859 N N . GLN A 1 107 ? 7.650 7.695 22.233 1.00 15.60 103 GLN A N 1
ATOM 860 C CA . GLN A 1 107 ? 8.642 6.801 21.677 1.00 14.52 103 GLN A CA 1
ATOM 861 C C . GLN A 1 107 ? 8.225 6.361 20.288 1.00 13.91 103 GLN A C 1
ATOM 862 O O . GLN A 1 107 ? 7.061 6.045 20.077 1.00 13.32 103 GLN A O 1
ATOM 868 N N . TRP A 1 108 ? 9.185 6.336 19.365 1.00 12.60 104 TRP A N 1
ATOM 869 C CA . TRP A 1 108 ? 9.012 5.714 18.045 1.00 12.41 104 TRP A CA 1
ATOM 870 C C . TRP A 1 108 ? 9.189 4.191 18.170 1.00 13.66 104 TRP A C 1
ATOM 871 O O . TRP A 1 108 ? 10.221 3.710 18.668 1.00 15.83 104 TRP A O 1
ATOM 882 N N . VAL A 1 109 ? 8.204 3.444 17.678 1.00 9.90 105 VAL A N 1
ATOM 883 C CA . VAL A 1 109 ? 8.164 1.973 17.809 1.00 11.15 105 VAL A CA 1
ATOM 884 C C . VAL A 1 109 ? 7.874 1.358 16.438 1.00 11.84 105 VAL A C 1
ATOM 885 O O . VAL A 1 109 ? 6.977 1.817 15.743 1.00 11.83 105 VAL A O 1
ATOM 889 N N . PRO A 1 110 ? 8.586 0.283 16.049 1.00 12.07 106 PRO A N 1
ATOM 890 C CA . PRO A 1 110 ? 8.288 -0.312 14.728 1.00 10.49 106 PRO A CA 1
ATOM 891 C C . PRO A 1 110 ? 6.847 -0.788 14.659 1.00 10.70 106 PRO A C 1
ATOM 892 O O . PRO A 1 110 ? 6.336 -1.355 15.617 1.00 12.06 106 PRO A O 1
ATOM 896 N N . ALA A 1 111 ? 6.197 -0.574 13.533 1.00 11.61 107 ALA A N 1
ATOM 897 C CA . ALA A 1 111 ? 4.779 -0.908 13.409 1.00 10.63 107 ALA A CA 1
ATOM 898 C C . ALA A 1 111 ? 4.420 -2.336 13.839 1.00 11.11 107 ALA A C 1
ATOM 899 O O . ALA A 1 111 ? 3.385 -2.548 14.468 1.00 11.33 107 ALA A O 1
ATOM 901 N N . ALA A 1 112 ? 5.256 -3.303 13.480 1.00 11.74 108 ALA A N 1
ATOM 902 C CA . ALA A 1 112 ? 4.932 -4.699 13.767 1.00 13.41 108 ALA A CA 1
ATOM 903 C C . ALA A 1 112 ? 5.049 -4.998 15.255 1.00 13.52 108 ALA A C 1
ATOM 904 O O . ALA A 1 112 ? 4.635 -6.100 15.702 1.00 14.77 108 ALA A O 1
ATOM 906 N N . GLU A 1 113 ? 5.608 -4.058 16.015 1.00 13.36 109 GLU A N 1
ATOM 907 C CA . GLU A 1 113 ? 5.711 -4.196 17.477 1.00 12.01 109 GLU A CA 1
ATOM 908 C C . GLU A 1 113 ? 4.610 -3.442 18.212 1.00 14.04 109 GLU A C 1
ATOM 909 O O . GLU A 1 113 ? 4.515 -3.490 19.439 1.00 16.29 109 GLU A O 1
ATOM 915 N N . VAL A 1 114 ? 3.776 -2.720 17.466 1.00 10.01 110 VAL A N 1
ATOM 916 C CA . VAL A 1 114 ? 2.628 -2.062 18.084 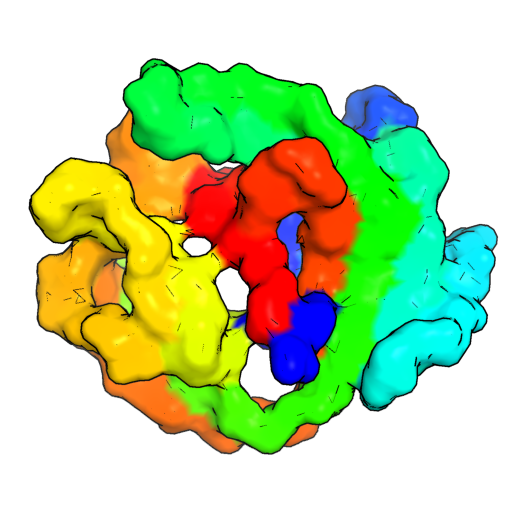1.00 11.38 110 VAL A CA 1
ATOM 917 C C . VAL A 1 114 ? 1.601 -3.127 18.505 1.00 11.46 110 VAL A C 1
ATOM 918 O O . VAL A 1 114 ? 1.364 -4.089 17.764 1.00 13.04 110 VAL A O 1
ATOM 922 N N . LYS A 1 115 ? 1.036 -2.958 19.704 1.00 12.97 111 LYS A N 1
ATOM 923 C CA . LYS A 1 115 ? 0.093 -3.929 20.259 1.00 14.69 111 LYS A CA 1
ATOM 924 C C . LYS A 1 115 ? -1.266 -3.299 20.474 1.00 11.40 111 LYS A C 1
ATOM 925 O O . LYS A 1 115 ? -1.368 -2.080 20.737 1.00 12.58 111 LYS A O 1
ATOM 931 N N . PRO A 1 116 ? -2.327 -4.107 20.356 1.00 13.05 112 PRO A N 1
ATOM 932 C CA . PRO A 1 116 ? -3.613 -3.585 20.838 1.00 12.59 112 PRO A CA 1
ATOM 933 C C . PRO A 1 116 ? -3.454 -3.120 22.290 1.00 15.97 112 PRO A C 1
ATOM 934 O O . PRO A 1 116 ? -2.781 -3.776 23.093 1.00 16.24 112 PRO A O 1
ATOM 938 N N . GLY A 1 117 ? -4.048 -1.980 22.614 1.00 14.31 113 GLY A N 1
ATOM 939 C CA . GLY A 1 117 ? -3.874 -1.354 23.918 1.00 15.27 113 GLY A CA 1
ATOM 940 C C . GLY A 1 117 ? -2.811 -0.266 23.992 1.00 14.79 113 GLY A C 1
ATOM 941 O O . GLY A 1 117 ? -2.806 0.555 24.916 1.00 19.53 113 GLY A O 1
ATOM 942 N N . ASP A 1 118 ? -1.876 -0.288 23.049 1.00 13.76 114 ASP A N 1
ATOM 943 C CA . ASP A 1 118 ? -0.925 0.807 22.932 1.00 14.62 114 ASP A CA 1
ATOM 944 C C . ASP A 1 118 ? -1.707 2.045 22.555 1.00 14.53 114 ASP A C 1
ATOM 945 O O . ASP A 1 118 ? -2.844 1.948 22.112 1.00 13.43 114 ASP A O 1
ATOM 950 N N . VAL A 1 119 ? -1.107 3.224 22.747 1.00 14.34 115 VAL A N 1
ATOM 951 C CA . VAL A 1 119 ? -1.731 4.481 22.306 1.00 12.45 115 VAL A CA 1
ATOM 952 C C . VAL A 1 119 ? -0.881 5.163 21.238 1.00 10.94 115 VAL A C 1
ATOM 953 O O . VAL A 1 119 ? 0.307 5.432 21.466 1.00 12.37 115 VAL A O 1
ATOM 959 N N . VAL A 1 120 ? -1.479 5.350 20.060 1.00 11.38 116 VAL A N 1
ATOM 960 C CA . VAL A 1 120 ? -0.821 6.096 18.985 1.00 8.98 116 VAL A CA 1
ATOM 961 C C . VAL A 1 120 ? -1.021 7.574 19.253 1.00 10.55 116 VAL A C 1
ATOM 962 O O . VAL A 1 120 ? -2.053 7.976 19.786 1.00 13.34 116 VAL A O 1
ATOM 966 N N . VAL A 1 121 ? 0.005 8.350 18.931 1.00 9.66 117 VAL A N 1
ATOM 967 C CA . VAL A 1 121 ? 0.045 9.760 19.311 1.00 9.39 117 VAL A CA 1
ATOM 968 C C . VAL A 1 121 ? -0.223 10.690 18.118 1.00 10.58 117 VAL A C 1
ATOM 969 O O . VAL A 1 121 ? 0.310 10.490 17.005 1.00 11.21 117 VAL A O 1
ATOM 973 N N . GLY A 1 122 ? -1.046 11.707 18.366 1.00 10.79 118 GLY A N 1
ATOM 974 C CA . GLY A 1 122 ? -1.224 12.803 17.430 1.00 9.36 118 GLY A CA 1
ATOM 975 C C . GLY A 1 122 ? -1.156 14.112 18.196 1.00 13.21 118 GLY A C 1
ATOM 976 O O . GLY A 1 122 ? -0.963 14.149 19.404 1.00 13.57 118 GLY A O 1
ATOM 977 N N . VAL A 1 123 ? -1.268 15.199 17.468 1.00 11.05 119 VAL A N 1
ATOM 978 C CA . VAL A 1 123 ? -1.290 16.509 18.108 1.00 11.08 119 VAL A CA 1
ATOM 979 C C . VAL A 1 123 ? -2.409 17.290 17.447 1.00 12.80 119 VAL A C 1
ATOM 980 O O . VAL A 1 123 ? -2.564 17.267 16.227 1.00 18.39 119 VAL A O 1
ATOM 984 N N . ARG A 1 124 ? -3.215 17.962 18.278 1.00 15.32 120 ARG A N 1
ATOM 985 C CA . ARG A 1 124 ? -4.342 18.738 17.799 1.00 14.99 120 ARG A CA 1
ATOM 986 C C . ARG A 1 124 ? -4.526 19.918 18.741 1.00 16.98 120 ARG A C 1
ATOM 987 O O . ARG A 1 124 ? -4.487 19.749 19.961 1.00 18.94 120 ARG A O 1
ATOM 995 N N . ASN A 1 125 ? -4.697 21.102 18.165 1.00 20.11 131 ASN A N 1
ATOM 996 C CA . ASN A 1 125 ? -4.868 22.327 18.959 1.00 22.28 131 ASN A CA 1
ATOM 997 C C . ASN A 1 125 ? -3.672 22.513 19.865 1.00 18.62 131 ASN A C 1
ATOM 998 O O . ASN A 1 125 ? -3.801 22.956 21.008 1.00 18.17 131 ASN A O 1
ATOM 1003 N N . GLY A 1 126 ? -2.500 22.132 19.356 1.00 18.52 132 GLY A N 1
ATOM 1004 C CA . GLY A 1 126 ? -1.262 22.279 20.097 1.00 14.68 132 GLY A CA 1
ATOM 1005 C C . GLY A 1 126 ? -0.975 21.240 21.164 1.00 15.93 132 GLY A C 1
ATOM 1006 O O . GLY A 1 126 ? 0.076 21.295 21.803 1.00 15.41 132 GLY A O 1
ATOM 1007 N N . GLU A 1 127 ? -1.900 20.293 21.360 1.00 15.27 133 GLU A N 1
ATOM 1008 C CA . GLU A 1 127 ? -1.841 19.373 22.493 1.00 14.09 133 GLU A CA 1
ATOM 1009 C C . GLU A 1 127 ? -1.721 17.942 22.002 1.00 14.67 133 GLU A C 1
ATOM 1010 O O . GLU A 1 127 ? -2.315 17.621 20.987 1.00 16.10 133 GLU A O 1
ATOM 1016 N N . LEU A 1 128 ? -0.998 17.103 22.730 1.00 14.59 134 LEU A N 1
ATOM 1017 C CA . LEU A 1 128 ? -0.917 15.677 22.356 1.00 14.43 134 LEU A CA 1
ATOM 1018 C C . LEU A 1 128 ? -2.296 15.029 22.508 1.00 15.42 134 LEU A C 1
ATOM 1019 O O . LEU A 1 128 ? -3.040 15.335 23.436 1.00 16.38 134 LEU A O 1
ATOM 1024 N N . GLU A 1 129 ? -2.606 14.101 21.603 1.00 14.87 135 GLU A N 1
ATOM 1025 C CA . GLU A 1 129 ? -3.860 13.368 21.641 1.00 13.33 135 GLU A CA 1
ATOM 1026 C C . GLU A 1 129 ? -3.477 11.897 21.587 1.00 11.69 135 GLU A C 1
ATOM 1027 O O . GLU A 1 129 ? -2.544 11.525 20.884 1.00 13.80 135 GLU A O 1
ATOM 1033 N N . PHE A 1 130 ? -4.184 11.085 22.354 1.00 14.27 136 PHE A N 1
ATOM 1034 C CA . PHE A 1 130 ? -3.832 9.678 22.470 1.00 15.12 136 PHE A CA 1
ATOM 1035 C C . PHE A 1 130 ? -4.970 8.813 21.955 1.00 17.33 136 PHE A C 1
ATOM 1036 O O . PHE A 1 130 ? -6.131 9.022 22.297 1.00 17.87 136 PHE A O 1
ATOM 1044 N N . HIS A 1 131 ? -4.632 7.856 21.097 1.00 11.95 137 HIS A N 1
ATOM 1045 C CA . HIS A 1 131 ? -5.639 7.026 20.461 1.00 11.47 137 HIS A CA 1
ATOM 1046 C C . HIS A 1 131 ? -5.318 5.567 20.737 1.00 13.30 137 HIS A C 1
ATOM 1047 O O . HIS A 1 131 ? -4.285 5.052 20.298 1.00 14.91 137 HIS A O 1
ATOM 1054 N N . GLU A 1 132 ? -6.221 4.893 21.420 1.00 13.51 138 GLU A N 1
ATOM 1055 C CA . GLU A 1 132 ? -5.984 3.492 21.730 1.00 14.34 138 GLU A CA 1
ATOM 1056 C C . GLU A 1 132 ? -6.062 2.593 20.491 1.00 14.74 138 GLU A C 1
ATOM 1057 O O . GLU A 1 132 ? -6.970 2.719 19.657 1.00 15.03 138 GLU A O 1
ATOM 1066 N N . VAL A 1 133 ? -5.106 1.679 20.379 1.00 11.91 139 VAL A N 1
ATOM 1067 C CA . VAL A 1 133 ? -5.091 0.697 19.284 1.00 10.82 139 VAL A CA 1
ATOM 1068 C C . VAL A 1 133 ? -6.064 -0.426 19.614 1.00 12.54 139 VAL A C 1
ATOM 1069 O O . VAL A 1 133 ? -5.990 -1.009 20.706 1.00 14.38 139 VAL A O 1
ATOM 1073 N N . SER A 1 134 ? -6.970 -0.710 18.675 1.00 11.91 140 SER A N 1
ATOM 1074 C CA . SER A 1 134 ? -7.947 -1.790 18.853 1.00 12.52 140 SER A CA 1
ATOM 1075 C C . SER A 1 134 ? -7.454 -3.134 18.300 1.00 13.85 140 SER A C 1
ATOM 1076 O O . SER A 1 134 ? -7.712 -4.191 18.908 1.00 14.86 140 SER A O 1
ATOM 1080 N N . SER A 1 135 ? -6.741 -3.121 17.171 1.00 11.89 141 SER A N 1
ATOM 1081 C CA . SER A 1 135 ? -6.225 -4.373 16.594 1.00 10.49 141 SER A CA 1
ATOM 1082 C C . SER A 1 135 ? -5.040 -4.116 15.697 1.00 10.61 141 SER A C 1
ATOM 1083 O O . SER A 1 135 ? -4.840 -2.971 15.203 1.00 10.28 141 SER A O 1
ATOM 1086 N N . VAL A 1 136 ? -4.224 -5.157 15.526 1.00 10.58 142 VAL A N 1
ATOM 1087 C CA . VAL A 1 136 ? -3.093 -5.091 14.606 1.00 9.53 142 VAL A CA 1
ATOM 1088 C C . VAL A 1 136 ? -3.093 -6.368 13.800 1.00 13.60 142 VAL A C 1
ATOM 1089 O O . VAL A 1 136 ? -3.493 -7.422 14.296 1.00 13.98 142 VAL A O 1
ATOM 1095 N N . ARG A 1 137 ? -2.669 -6.280 12.548 1.00 10.82 143 ARG A N 1
ATOM 1096 C CA . ARG A 1 137 ? -2.450 -7.475 11.749 1.00 10.78 143 ARG A CA 1
ATOM 1097 C C . ARG A 1 137 ? -1.670 -7.141 10.499 1.00 12.59 143 ARG A C 1
ATOM 1098 O O . ARG A 1 137 ? -1.676 -5.996 10.048 1.00 11.38 143 ARG A O 1
ATOM 1106 N N . ILE A 1 138 ? -1.018 -8.158 9.939 1.00 13.56 144 ILE A N 1
ATOM 1107 C CA . ILE A 1 138 ? -0.446 -8.053 8.596 1.00 13.97 144 ILE A CA 1
ATOM 1108 C C . ILE A 1 138 ? -1.578 -8.150 7.586 1.00 14.73 144 ILE A C 1
ATOM 1109 O O . ILE A 1 138 ? -2.552 -8.895 7.792 1.00 18.96 144 ILE A O 1
ATOM 1117 N N . ILE A 1 139 ? -1.476 -7.362 6.515 1.00 12.58 145 ILE A N 1
ATOM 1118 C CA . ILE A 1 139 ? -2.416 -7.470 5.403 1.00 15.58 145 ILE A CA 1
ATOM 1119 C C . ILE A 1 139 ? -1.715 -7.674 4.065 1.00 16.52 145 ILE A C 1
ATOM 1120 O O . ILE A 1 139 ? -0.596 -7.224 3.858 1.00 14.57 145 ILE A O 1
ATOM 1125 N N . ASP A 1 140 ? -2.395 -8.375 3.157 1.00 15.70 146 ASP A N 1
ATOM 1126 C CA . ASP A 1 140 ? -1.908 -8.517 1.788 1.00 15.35 146 ASP A CA 1
ATOM 1127 C C . ASP A 1 140 ? -2.270 -7.238 1.060 1.00 21.85 146 ASP A C 1
ATOM 1128 O O . ASP A 1 140 ? -3.440 -6.927 0.897 1.00 27.91 146 ASP A O 1
ATOM 1133 N N . TYR A 1 141 ? -1.253 -6.496 0.643 1.00 17.20 147 TYR A N 1
ATOM 1134 C CA . TYR A 1 141 ? -1.461 -5.160 0.099 1.00 15.09 147 TYR A CA 1
ATOM 1135 C C . TYR A 1 141 ? -1.165 -5.071 -1.391 1.00 15.49 147 TYR A C 1
ATOM 1136 O O . TYR A 1 141 ? -2.027 -4.642 -2.164 1.00 16.49 147 TYR A O 1
ATOM 1145 N N . ASN A 1 142 ? 0.040 -5.480 -1.785 1.00 15.67 148 ASN A N 1
ATOM 1146 C CA . ASN A 1 142 ? 0.410 -5.607 -3.197 1.00 14.09 148 ASN A CA 1
ATOM 1147 C C . ASN A 1 142 ? 0.079 -4.391 -4.036 1.00 15.97 148 ASN A C 1
ATOM 1148 O O . ASN A 1 142 ? -0.680 -4.465 -5.016 1.00 18.02 148 ASN A O 1
ATOM 1153 N N . ASN A 1 143 ? 0.653 -3.255 -3.655 1.00 12.68 149 ASN A N 1
ATOM 1154 C CA . ASN A 1 143 ? 0.348 -2.039 -4.372 1.00 11.10 149 ASN A CA 1
ATOM 1155 C C . ASN A 1 143 ? 1.398 -1.008 -4.000 1.00 10.93 149 ASN A C 1
ATOM 1156 O O . ASN A 1 143 ? 2.360 -1.296 -3.280 1.00 11.79 149 ASN A O 1
ATOM 1161 N N . TRP A 1 144 ? 1.229 0.193 -4.532 1.00 12.89 150 TRP A N 1
ATOM 1162 C CA . TRP A 1 144 ? 2.182 1.259 -4.267 1.00 13.35 150 TRP A CA 1
ATOM 1163 C C . TRP A 1 144 ? 2.132 1.745 -2.828 1.00 10.79 150 TRP A C 1
ATOM 1164 O O . TRP A 1 144 ? 1.051 1.997 -2.285 1.00 11.12 150 TRP A O 1
ATOM 1175 N N . VAL A 1 145 ? 3.310 1.886 -2.226 1.00 10.98 151 VAL A N 1
ATOM 1176 C CA . VAL A 1 145 ? 3.464 2.483 -0.883 1.00 9.01 151 VAL A CA 1
ATOM 1177 C C . VAL A 1 145 ? 4.294 3.743 -1.056 1.00 9.58 151 VAL A C 1
ATOM 1178 O O . VAL A 1 145 ? 5.157 3.809 -1.932 1.00 9.91 151 VAL A O 1
ATOM 1184 N N . TYR A 1 146 ? 4.051 4.728 -0.196 1.00 8.84 152 TYR A N 1
ATOM 1185 C CA . TYR A 1 146 ? 4.514 6.096 -0.450 1.00 10.62 152 TYR A CA 1
ATOM 1186 C C . TYR A 1 146 ? 5.291 6.685 0.730 1.00 9.76 152 TYR A C 1
ATOM 1187 O O . TYR A 1 146 ? 5.169 6.234 1.864 1.00 11.03 152 TYR A O 1
ATOM 1196 N N . ASP A 1 147 ? 6.038 7.756 0.475 1.00 8.23 153 ASP A N 1
ATOM 1197 C CA . ASP A 1 147 ? 6.502 8.596 1.589 1.00 8.15 153 ASP A CA 1
ATOM 1198 C C . ASP A 1 147 ? 6.529 10.024 1.077 1.00 9.39 153 ASP A C 1
ATOM 1199 O O . ASP A 1 147 ? 6.699 10.298 -0.132 1.00 11.52 153 ASP A O 1
ATOM 1204 N N . LEU A 1 148 ? 6.350 10.945 2.024 1.00 7.96 154 LEU A N 1
ATOM 1205 C CA . LEU A 1 148 ? 6.441 12.391 1.776 1.00 9.79 154 LEU A CA 1
ATOM 1206 C C . LEU A 1 148 ? 7.603 12.869 2.615 1.00 10.19 154 LEU A C 1
ATOM 1207 O O . LEU A 1 148 ? 7.467 13.034 3.828 1.00 9.18 154 LEU A O 1
ATOM 1212 N N . VAL A 1 149 ? 8.767 13.015 1.978 1.00 9.11 155 VAL A N 1
ATOM 1213 C CA . VAL A 1 149 ? 10.042 13.105 2.716 1.00 8.66 155 VAL A CA 1
ATOM 1214 C C . VAL A 1 149 ? 10.276 14.499 3.290 1.00 12.64 155 VAL A C 1
ATOM 1215 O O . VAL A 1 149 ? 10.183 15.494 2.583 1.00 12.42 155 VAL A O 1
ATOM 1219 N N . ILE A 1 150 ? 10.585 14.546 4.583 1.00 10.74 156 ILE A N 1
ATOM 1220 C CA . ILE A 1 150 ? 10.688 15.789 5.331 1.00 7.75 156 ILE A CA 1
ATOM 1221 C C . ILE A 1 150 ? 12.102 15.880 5.911 1.00 9.95 156 ILE A C 1
ATOM 1222 O O . ILE A 1 150 ? 12.395 15.323 6.957 1.00 12.85 156 ILE A O 1
ATOM 1227 N N . PRO A 1 151 ? 13.014 16.531 5.196 1.00 10.79 157 PRO A N 1
ATOM 1228 C CA . PRO A 1 151 ? 14.428 16.394 5.586 1.00 13.20 157 PRO A CA 1
ATOM 1229 C C . PRO A 1 151 ? 14.808 16.938 6.943 1.00 16.78 157 PRO A C 1
ATOM 1230 O O . PRO A 1 151 ? 15.742 16.438 7.576 1.00 17.92 157 PRO A O 1
ATOM 1234 N N . GLU A 1 152 ? 14.106 17.946 7.429 1.00 15.97 158 GLU A N 1
ATOM 1235 C CA . GLU A 1 152 ? 14.625 18.554 8.647 1.00 19.64 158 GLU A CA 1
ATOM 1236 C C . GLU A 1 152 ? 14.367 17.672 9.872 1.00 19.75 158 GLU A C 1
ATOM 1237 O O . GLU A 1 152 ? 15.239 17.476 10.720 1.00 22.07 158 GLU A O 1
ATOM 1243 N N . THR A 1 153 ? 13.169 17.111 9.944 1.00 12.96 159 THR A N 1
ATOM 1244 C CA . THR A 1 153 ? 12.667 16.565 11.184 1.00 10.78 159 THR A CA 1
ATOM 1245 C C . THR A 1 153 ? 12.136 15.154 11.006 1.00 13.37 159 THR A C 1
ATOM 1246 O O . THR A 1 153 ? 11.871 14.458 11.991 1.00 15.04 159 THR A O 1
ATOM 1250 N N . HIS A 1 154 ? 11.974 14.731 9.748 1.00 13.19 160 HIS A N 1
ATOM 1251 C CA . HIS A 1 154 ? 11.563 13.363 9.442 1.00 11.96 160 HIS A CA 1
ATOM 1252 C C . HIS A 1 154 ? 10.173 12.973 9.905 1.00 8.53 160 HIS A C 1
ATOM 1253 O O . HIS A 1 154 ? 9.877 11.782 9.986 1.00 8.88 160 HIS A O 1
ATOM 1260 N N . ASN A 1 155 ? 9.294 13.940 10.158 1.00 8.99 161 ASN A N 1
ATOM 1261 C CA . ASN A 1 155 ? 7.886 13.616 10.386 1.00 7.28 161 ASN A CA 1
ATOM 1262 C C . ASN A 1 155 ? 6.981 14.724 9.874 1.00 8.39 161 ASN A C 1
ATOM 1263 O O . ASN A 1 155 ? 7.416 15.881 9.729 1.00 10.84 161 ASN A O 1
ATOM 1268 N N . PHE A 1 156 ? 5.749 14.351 9.545 1.00 9.43 162 PHE A N 1
ATOM 1269 C CA . PHE A 1 156 ? 4.728 15.343 9.208 1.00 8.63 162 PHE A CA 1
ATOM 1270 C C . PHE A 1 156 ? 3.448 15.007 9.947 1.00 9.19 162 PHE A C 1
ATOM 1271 O O . PHE A 1 156 ? 3.207 13.859 10.323 1.00 9.32 162 PHE A O 1
ATOM 1279 N N . ILE A 1 157 ? 2.631 16.026 10.179 1.00 8.18 163 ILE A N 1
ATOM 1280 C CA . ILE A 1 157 ? 1.393 15.873 10.915 1.00 8.52 163 ILE A CA 1
ATOM 1281 C C . ILE A 1 157 ? 0.232 15.742 9.939 1.00 11.55 163 ILE A C 1
A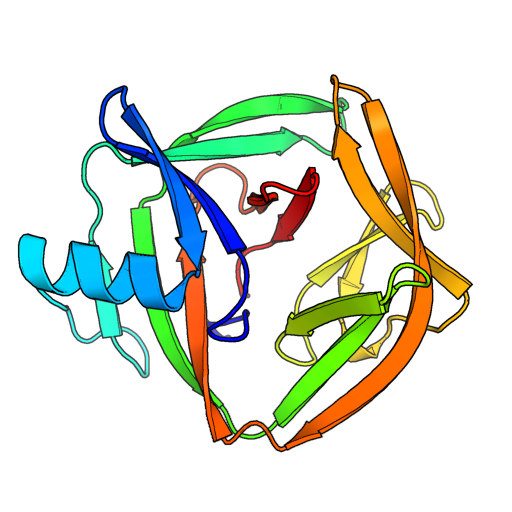TOM 1282 O O . ILE A 1 157 ? 0.045 16.573 9.047 1.00 12.22 163 ILE A O 1
ATOM 1287 N N . ALA A 1 158 ? -0.505 14.643 10.061 1.00 9.10 164 ALA A N 1
ATOM 1288 C CA . ALA A 1 158 ? -1.637 14.362 9.189 1.00 9.83 164 ALA A CA 1
ATOM 1289 C C . ALA A 1 158 ? -2.852 15.207 9.585 1.00 10.42 164 ALA A C 1
ATOM 1290 O O . ALA A 1 158 ? -2.918 15.756 10.684 1.00 10.69 164 ALA A O 1
ATOM 1292 N N . PRO A 1 159 ? -3.849 15.259 8.707 1.00 12.52 165 PRO A N 1
ATOM 1293 C CA . PRO A 1 159 ? -5.040 16.043 9.039 1.00 15.04 165 PRO A CA 1
ATOM 1294 C C . PRO A 1 159 ? -5.706 15.611 10.348 1.00 12.92 165 PRO A C 1
ATOM 1295 O O . PRO A 1 159 ? -6.200 16.461 11.077 1.00 15.63 165 PRO A O 1
ATOM 1299 N N . ASN A 1 160 ? -5.711 14.318 10.650 1.00 12.66 166 ASN A N 1
ATOM 1300 C CA . ASN A 1 160 ? -6.298 13.873 11.913 1.00 17.26 166 ASN A CA 1
ATOM 1301 C C . ASN A 1 160 ? -5.330 14.012 13.099 1.00 16.83 166 ASN A C 1
ATOM 1302 O O . ASN A 1 160 ? -5.646 13.607 14.211 1.00 15.36 166 ASN A O 1
ATOM 1307 N N . GLY A 1 161 ? -4.163 14.608 12.859 1.00 12.50 167 GLY A N 1
ATOM 1308 C CA . GLY A 1 161 ? -3.252 14.932 13.931 1.00 14.65 167 GLY A CA 1
ATOM 1309 C C . GLY A 1 161 ? -2.148 13.906 14.118 1.00 9.31 167 GLY A C 1
ATOM 1310 O O . GLY A 1 161 ? -1.174 14.194 14.813 1.00 9.09 167 GLY A O 1
ATOM 1311 N N . LEU A 1 162 ? -2.282 12.714 13.534 1.00 13.17 168 LEU A N 1
ATOM 1312 C CA . LEU A 1 162 ? -1.241 11.733 13.784 1.00 12.34 168 LEU A CA 1
ATOM 1313 C C . LEU A 1 162 ? 0.115 12.219 13.285 1.00 9.12 168 LEU A C 1
ATOM 1314 O O . LEU A 1 162 ? 0.224 12.842 12.227 1.00 12.39 168 LEU A O 1
ATOM 1319 N N . VAL A 1 163 ? 1.152 11.946 14.069 1.00 8.39 169 VAL A N 1
ATOM 1320 C CA . VAL A 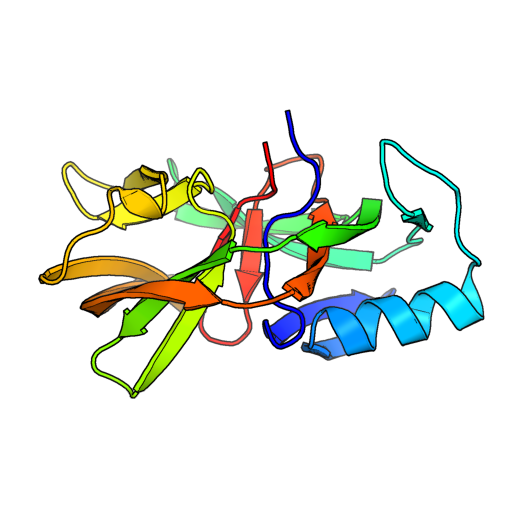1 163 ? 2.513 12.400 13.736 1.00 8.24 169 VAL A CA 1
ATOM 1321 C C . VAL A 1 163 ? 3.210 11.262 12.999 1.00 9.73 169 VAL A C 1
ATOM 1322 O O . VAL A 1 163 ? 3.633 10.290 13.614 1.00 11.24 169 VAL A O 1
ATOM 1326 N N . LEU A 1 164 ? 3.319 11.409 11.679 1.00 9.33 170 LEU A N 1
ATOM 1327 C CA . LEU A 1 164 ? 3.761 10.300 10.822 1.00 9.22 170 LEU A CA 1
ATOM 1328 C C . LEU A 1 164 ? 5.233 10.455 10.450 1.00 9.47 170 LEU A C 1
ATOM 1329 O O . LEU A 1 164 ? 5.689 11.517 9.968 1.00 9.32 170 LEU A O 1
ATOM 1334 N N . HIS A 1 165 ? 5.996 9.382 10.685 1.00 8.10 171 HIS A N 1
ATOM 1335 C CA . HIS A 1 165 ? 7.436 9.407 10.440 1.00 7.30 171 HIS A CA 1
ATOM 1336 C C . HIS A 1 165 ? 7.769 9.027 9.016 1.00 11.18 171 HIS A C 1
ATOM 1337 O O . HIS A 1 165 ? 7.054 8.249 8.384 1.00 12.26 171 HIS A O 1
ATOM 1344 N N . ASN A 1 166 ? 8.877 9.560 8.515 1.00 9.84 172 ASN A N 1
ATOM 1345 C CA . ASN A 1 166 ? 9.375 9.097 7.221 1.00 10.13 172 ASN A CA 1
ATOM 1346 C C . ASN A 1 166 ? 9.917 7.679 7.287 1.00 13.08 172 ASN A C 1
ATOM 1347 O O . ASN A 1 166 ? 10.322 7.168 8.344 1.00 11.61 172 ASN A O 1
ATOM 1352 N N . ALA A 1 167 ? 9.955 7.046 6.129 1.00 11.99 173 ALA A N 1
ATOM 1353 C CA . ALA A 1 167 ? 10.525 5.725 6.006 1.00 12.69 173 ALA A CA 1
ATOM 1354 C C . ALA A 1 167 ? 12.000 5.744 6.351 1.00 16.23 173 ALA A C 1
ATOM 1355 O O . ALA A 1 167 ? 12.697 6.728 6.081 1.00 17.42 173 ALA A O 1
ATOM 1357 N N . GLN A 1 168 ? 12.472 4.626 6.897 1.00 17.58 174 GLN A N 1
ATOM 1358 C CA . GLN A 1 168 ? 13.892 4.396 7.146 1.00 23.57 174 GLN A CA 1
ATOM 1359 C C . GLN A 1 168 ? 14.280 3.038 6.577 1.00 24.12 174 GLN A C 1
ATOM 1360 O O . GLN A 1 168 ? 13.453 2.120 6.489 1.00 21.75 174 GLN A O 1
#

Nearest PDB structures (foldseek):
  4e2u-assembly1_A  TM=1.006E+00  e=1.135E-32  Pyrococcus horikoshii OT3
  4e2t-assembly2_B  TM=9.742E-01  e=1.459E-26  Pyrococcus horikoshii OT3
  4e2t-assembly1_A  TM=9.746E-01  e=3.779E-26  Pyrococcus horikoshii OT3
  2jnq-assembly1_A  TM=8.308E-01  e=5.151E-11  Methanocaldococcus jannaschii
  5o9j-assembly1_A  TM=7.438E-01  e=3.842E-10  Methanocaldococcus jannaschii DSM 2661

Foldseek 3Di:
DDQFKFDQQCWAWKAAQHRIDIGGLVVVQVVQCVVANWDDDDQWIKRFGDRMKFWAADQVVLDIDIAHFGIKTKDWDFKWKWFAFPVRDTTTTHQQFWFWWQDVHTDTGGNVPDAQQTWGWFADPSHIDTTGTHDMDMDGRGDMTMFRATPPHQWGAGPVGGTGGGDD

Sequence (168 aa):
SQHMAFARDTEVYYENDTVPHMESIEEMYSKYASMNGELPFDNGYAVPLDNVFVYTLDIASGEIKKTRASYIYREKVEKLIEIKLSSGYSLKVTPSHPVLLFRDGLQWVPAAEVKPGDVVVGVRNGELEFHEVSSVRIIDYNNWVYDLVIPETHNFIAPNGLVLHNAQ

B-factor: mean 19.39, std 10.67, range [7.23, 57.28]

Radius of gyration: 15.02 Å; Cα contacts (8 Å, |Δi|>4): 429; chains: 1; bounding box: 29×38×42 Å

Solvent-accessible surface area: 8122 Å² total; per-residue (Å²): 145,69,59,10,0,0,0,84,93,13,79,0,43,0,22,32,94,110,78,79,58,130,32,6,0,65,94,0,5,73,67,2,22,104,112,61,33,83,96,108,79,83,121,7,98,4,0,49,12,102,85,1,61,1,72,2,4,57,58,101,72,33,87,71,107,100,11,121,1,18,39,0,0,53,30,125,26,99,80,0,12,12,0,69,6,85,94,52,71,35,6,51,0,4,46,70,5,16,7,2,0,87,90,125,28,34,74,73,9,50,0,59,106,7,110,83,46,12,39,3,2,0,7,134,138,54,124,61,43,99,44,98,2,64,43,38,135,83,24,105,28,97,43,65,0,4,0,0,19,0,60,121,43,89,6,0,16,8,55,65,4,4,4,8,19,7,13,131

InterPro domains:
  IPR003583 Helix-hairpin-helix DNA-binding motif, class 1 [SM00278] (43-62)
  IPR003583 Helix-hairpin-helix DNA-binding motif, class 1 [SM00278] (76-95)
  IPR003586 Hint domain C-terminal [SM00305] (283-330)
  IPR003587 Hint domain N-terminal [SM00306] (151-272)
  IPR006141 Intein N-terminal splicing region [PS50817] (153-249)
  IPR006141 Intein N-terminal splicing region [TIGR01445] (153-248)
  IPR010995 DNA repair Rad51/transcription factor NusA, alpha-helical [SSF47794] (45-103)
  IPR011938 DNA recombination/repair protein RadA [MF_00348] (42-529)
  IPR011938 DNA recombination/repair protein RadA [TIGR02236] (324-529)
  IPR013632 Rad51-like, C-terminal [PF08423] (114-153)
  IPR013632 Rad51-like, C-terminal [PF08423] (324-529)
  IPR020587 DNA recombination and repair protein RecA, monomer-monomer interface [PS50163] (470-529)
  IPR020588 DNA recombination and repair protein RecA-like, ATP-binding domain [PS50162] (117-152)
  IPR020588 DNA recombination and repair protein RecA-like, 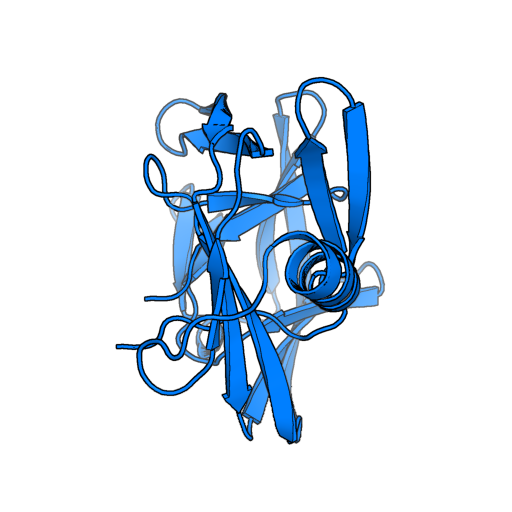ATP-binding domain [PS50162] (325-465)
  IPR027417 P-loop containing nucleoside triphosphate hydrolase [G3DSA:3.40.50.300] (105-152)
  IPR027417 P-loop containing nucleoside triphosphate hydrolase [G3DSA:3.40.50.300] (326-529)
  IPR027417 P-loop containing nucleoside triphosphate hydrolase [SSF52540] (83-152)
  IPR027417 P-loop containing nucleoside triphosphate hydrolase [SSF52540] (325-528)
  IPR030934 Intein C-terminal splicing region [PS50818] (302-325)
  IPR030934 Intein C-terminal splicing region [TIGR01443] (302-325)

Organism: Pyrococcus horikoshii (strain ATCC 700860 / DSM 12428 / JCM 9974 / NBRC 100139 / OT-3) (NCBI:txid70601)

CATH classification: 2.170.16.10

Secondary structure (DSSP, 8-state):
--S--EETT-EEEEEETTEEEEEEHHHHHHHHHHHH--EEETTEEEEE-SSEEEEEE-TTT--EEEEE--EEEEEEEEEEEEEEETTS-EEEE-TT-EEEEEESEEEEEEGGG--TT-EEEEEETTEEEEEEEEEEEEEEEEEEEEEEE-TTTSEEE-TT-BEEEPP-